Protein AF-A0A9W7HXA9-F1 (afdb_monomer)

Nearest PDB structures (foldseek):
  3v8h-assembly1_D  TM=6.944E-01  e=3.826E+00  Burkholderia thailandensis E264
  3v8h-assembly2_C  TM=6.933E-01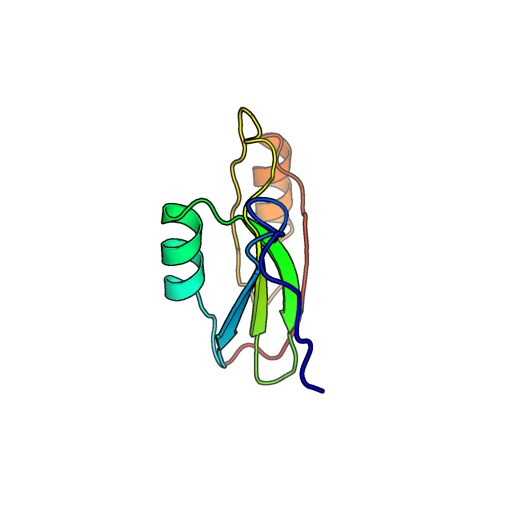  e=5.303E+00  Burkholderia thailandensis E264
  5mao-assembly2_B  TM=4.671E-01  e=3.145E+00  Thermus thermophilus HB27
  3i31-assembly1_A  TM=4.619E-01  e=4.360E+00  Thermus thermophilus HB27
  4i69-assembly1_A  TM=4.495E-01  e=9.547E+00  Thermus thermophilus

pLDDT: mean 81.08, std 17.77, range [26.59, 95.44]

Radius of gyration: 15.95 Å; Cα contacts (8 Å, |Δi|>4): 107; chains: 1; bounding box: 36×42×32 Å

Structure (mmCIF, N/CA/C/O backbone):
data_AF-A0A9W7HXA9-F1
#
_entry.id   AF-A0A9W7HXA9-F1
#
loop_
_atom_site.group_PDB
_atom_site.id
_atom_site.type_symbol
_atom_site.label_atom_id
_atom_site.label_alt_id
_atom_site.label_comp_id
_atom_site.label_asym_id
_atom_site.label_entity_id
_atom_site.label_seq_id
_atom_site.pdbx_PDB_ins_code
_atom_site.Cartn_x
_atom_site.Cartn_y
_atom_site.Cartn_z
_atom_site.occupancy
_atom_site.B_iso_or_equiv
_atom_site.auth_seq_id
_atom_site.auth_comp_id
_atom_site.auth_asym_id
_atom_site.auth_atom_id
_atom_site.pdbx_PDB_model_num
ATOM 1 N N . MET A 1 1 ? -6.748 -26.657 -6.345 1.00 34.31 1 MET A N 1
ATOM 2 C CA . MET A 1 1 ? -7.141 -26.888 -4.938 1.00 34.31 1 MET A CA 1
ATOM 3 C C . MET A 1 1 ? -8.514 -26.262 -4.733 1.00 34.31 1 MET A C 1
ATOM 5 O O . MET A 1 1 ? -8.621 -25.047 -4.797 1.00 34.31 1 MET A O 1
ATOM 9 N N . LYS A 1 2 ? -9.574 -27.075 -4.636 1.00 26.59 2 LYS A N 1
ATOM 10 C CA . LYS A 1 2 ? -10.947 -26.610 -4.377 1.00 26.59 2 LYS A CA 1
ATOM 11 C C . LYS A 1 2 ? -11.182 -26.687 -2.871 1.00 26.59 2 LYS A C 1
ATOM 13 O O . LYS A 1 2 ? -11.240 -27.787 -2.335 1.00 26.59 2 LYS A O 1
ATOM 18 N N . CYS A 1 3 ? -11.298 -25.545 -2.206 1.00 29.53 3 CYS A N 1
ATOM 19 C CA . CYS A 1 3 ? -11.742 -25.503 -0.817 1.00 29.53 3 CYS A CA 1
ATOM 20 C C . CYS A 1 3 ? -13.268 -25.368 -0.820 1.00 29.53 3 CYS A C 1
ATOM 22 O O . CYS A 1 3 ? -13.796 -24.318 -1.172 1.00 29.53 3 CYS A O 1
ATOM 24 N N . SER A 1 4 ? -13.956 -26.459 -0.491 1.00 36.56 4 SER A N 1
ATOM 25 C CA . SER A 1 4 ? -15.392 -26.488 -0.202 1.00 36.56 4 SER A CA 1
ATOM 26 C C . SER A 1 4 ? -15.569 -26.287 1.298 1.00 36.56 4 SER A C 1
ATOM 28 O O . SER A 1 4 ? -14.961 -27.029 2.067 1.00 36.56 4 SER A O 1
ATOM 30 N N . TRP A 1 5 ? -16.396 -25.330 1.717 1.00 39.38 5 TRP A N 1
ATOM 31 C CA . TRP A 1 5 ? -16.739 -25.126 3.126 1.00 39.38 5 TRP A CA 1
ATOM 32 C C . TRP A 1 5 ? -18.257 -25.233 3.322 1.00 39.38 5 TRP A C 1
ATOM 34 O O . TRP A 1 5 ? -18.994 -24.764 2.457 1.00 39.38 5 TRP A O 1
ATOM 44 N N . PRO A 1 6 ? -18.719 -25.870 4.414 1.00 48.12 6 PRO A N 1
ATOM 45 C CA . PRO A 1 6 ? -20.124 -26.201 4.627 1.00 48.12 6 PRO A CA 1
ATOM 46 C C . PRO A 1 6 ? -20.959 -24.972 5.012 1.00 48.12 6 PRO A C 1
ATOM 48 O O . PRO A 1 6 ? -20.469 -24.043 5.658 1.00 48.12 6 PRO A O 1
ATOM 51 N N . ASP A 1 7 ? -22.240 -25.024 4.648 1.00 54.91 7 ASP A N 1
ATOM 52 C CA . ASP A 1 7 ? -23.245 -23.949 4.627 1.00 54.91 7 ASP A CA 1
ATOM 53 C C . ASP A 1 7 ? -23.691 -23.380 5.997 1.00 54.91 7 ASP A C 1
ATOM 55 O O . ASP A 1 7 ? -24.838 -22.987 6.167 1.00 54.91 7 ASP A O 1
ATOM 59 N N . ASN A 1 8 ? -22.792 -23.273 6.983 1.00 41.47 8 ASN A N 1
ATOM 60 C CA . ASN A 1 8 ? -23.039 -22.599 8.271 1.00 41.47 8 ASN A CA 1
ATOM 61 C C . ASN A 1 8 ? -21.934 -21.589 8.669 1.00 41.47 8 ASN A C 1
ATOM 63 O O . ASN A 1 8 ? -21.844 -21.181 9.826 1.00 41.47 8 ASN A O 1
ATOM 67 N N . ILE A 1 9 ? -21.108 -21.130 7.718 1.00 45.47 9 ILE A N 1
ATOM 68 C CA . ILE A 1 9 ? -20.171 -19.996 7.883 1.00 45.47 9 ILE A CA 1
ATOM 69 C C . ILE A 1 9 ? -20.848 -18.705 7.393 1.00 45.47 9 ILE A C 1
ATOM 71 O O . ILE A 1 9 ? -20.472 -18.088 6.402 1.00 45.47 9 ILE A O 1
ATOM 75 N N . LEU A 1 10 ? -21.890 -18.265 8.089 1.00 42.81 10 LEU A N 1
ATOM 76 C CA . LEU A 1 10 ? -22.377 -16.896 7.938 1.00 42.81 10 LEU A CA 1
ATOM 77 C C . LEU A 1 10 ? -21.517 -15.998 8.859 1.00 42.81 10 LEU A C 1
ATOM 79 O O . LEU A 1 10 ? -21.502 -16.184 10.069 1.00 42.81 10 LEU A O 1
ATOM 83 N N . ILE A 1 11 ? -20.802 -15.018 8.277 1.00 45.31 11 ILE A N 1
ATOM 84 C CA . ILE A 1 11 ? -20.149 -13.845 8.930 1.00 45.31 11 ILE A CA 1
ATOM 85 C C . ILE A 1 11 ? -18.670 -13.987 9.401 1.00 45.31 11 ILE A C 1
ATOM 87 O O . ILE A 1 11 ? -18.116 -13.066 9.998 1.00 45.31 11 ILE A O 1
ATOM 91 N N . LEU A 1 12 ? -17.942 -15.060 9.069 1.00 45.31 12 LEU A N 1
ATOM 92 C CA . LEU A 1 12 ? -16.491 -15.163 9.376 1.00 45.31 12 LEU A CA 1
ATOM 93 C C . LEU A 1 12 ? -15.552 -15.146 8.162 1.00 45.31 12 LEU A C 1
ATOM 95 O O . LEU A 1 12 ? -14.337 -15.250 8.326 1.00 45.31 12 LEU A O 1
ATOM 99 N N . VAL A 1 13 ? -16.079 -14.969 6.952 1.00 49.41 13 VAL A N 1
ATOM 100 C CA . VAL A 1 13 ? -15.239 -14.771 5.769 1.00 49.41 13 VAL A CA 1
ATOM 101 C C . VAL A 1 13 ? -14.773 -13.317 5.770 1.00 49.41 13 VAL A C 1
ATOM 103 O O . VAL A 1 13 ? -15.542 -12.412 5.453 1.00 49.41 13 VAL A O 1
ATOM 106 N N . HIS A 1 14 ? -13.519 -13.071 6.151 1.00 62.69 14 HIS A N 1
ATOM 107 C CA . HIS A 1 14 ? -12.855 -11.818 5.797 1.00 62.69 14 HIS A CA 1
ATOM 108 C C . HIS A 1 14 ? -12.921 -11.692 4.273 1.00 62.69 14 HIS A C 1
ATOM 110 O O . HIS A 1 14 ? -12.258 -12.451 3.564 1.00 62.69 14 HIS A O 1
ATOM 116 N N . LEU A 1 15 ? -13.743 -10.768 3.769 1.00 81.00 15 LEU A N 1
ATOM 117 C CA . LEU A 1 15 ? -13.765 -10.447 2.348 1.00 81.00 15 LEU A CA 1
ATOM 118 C C . LEU A 1 15 ? -12.375 -9.926 1.986 1.00 81.00 15 LEU A C 1
ATOM 120 O O . LEU A 1 15 ? -11.967 -8.868 2.466 1.00 81.00 15 LEU A O 1
ATOM 124 N N . GLN A 1 16 ? -11.646 -10.713 1.198 1.00 88.88 16 GLN A N 1
ATOM 125 C CA . GLN A 1 16 ? -10.337 -10.373 0.659 1.00 88.88 16 GLN A CA 1
ATOM 126 C C . GLN A 1 16 ? -10.428 -10.290 -0.855 1.00 88.88 16 GLN A C 1
ATOM 128 O O . GLN A 1 16 ? -11.027 -11.144 -1.508 1.00 88.88 16 GLN A O 1
ATOM 133 N N . VAL A 1 17 ? -9.816 -9.249 -1.398 1.00 92.81 17 VAL A N 1
ATOM 134 C CA . VAL A 1 17 ? -9.744 -8.982 -2.828 1.00 92.81 17 VAL A CA 1
ATOM 135 C C . VAL A 1 17 ? -8.302 -8.663 -3.181 1.00 92.81 17 VAL A C 1
ATOM 137 O O . VAL A 1 17 ? -7.591 -8.038 -2.398 1.00 92.81 17 VAL A O 1
ATOM 140 N N . VAL A 1 18 ? -7.895 -9.068 -4.381 1.00 93.75 18 VAL A N 1
ATOM 141 C CA . VAL A 1 18 ? -6.631 -8.653 -4.980 1.00 93.75 18 VAL A CA 1
ATOM 142 C C . VAL A 1 18 ? -6.929 -7.781 -6.192 1.00 93.75 18 VAL A C 1
ATOM 144 O O . VAL A 1 18 ? -7.646 -8.208 -7.094 1.00 93.75 18 VAL A O 1
ATOM 147 N N . GLU A 1 19 ? -6.381 -6.571 -6.201 1.00 93.69 19 GLU A N 1
ATOM 148 C CA . GLU A 1 19 ? -6.310 -5.729 -7.395 1.00 93.69 19 GLU A CA 1
ATOM 149 C C . GLU A 1 19 ? -4.912 -5.913 -8.008 1.00 93.69 19 GLU A C 1
ATOM 151 O O . GLU A 1 19 ? -3.906 -5.683 -7.331 1.00 93.69 19 GLU A O 1
ATOM 156 N N . LEU A 1 20 ? -4.850 -6.390 -9.254 1.00 90.94 20 LEU A N 1
ATOM 157 C CA . LEU A 1 20 ? -3.620 -6.721 -9.983 1.00 90.94 20 LEU A CA 1
ATOM 158 C C . LEU A 1 20 ? -3.592 -5.947 -11.303 1.00 90.94 20 LEU A C 1
ATOM 160 O O . LEU A 1 20 ? -4.558 -6.010 -12.061 1.00 90.94 20 LEU A O 1
ATOM 164 N N . ASP A 1 21 ? -2.487 -5.263 -11.591 1.00 86.62 21 ASP A N 1
ATOM 165 C CA . ASP A 1 21 ? -2.309 -4.483 -12.822 1.00 86.62 21 ASP A CA 1
ATOM 166 C C . ASP A 1 21 ? -0.829 -4.433 -13.225 1.00 86.62 21 ASP A C 1
ATOM 168 O O . ASP A 1 21 ? 0.051 -4.609 -12.381 1.00 86.62 21 ASP A O 1
ATOM 172 N N . PHE A 1 22 ? -0.555 -4.175 -14.503 1.00 83.56 22 PHE A N 1
ATOM 173 C CA . PHE A 1 22 ? 0.792 -3.990 -15.039 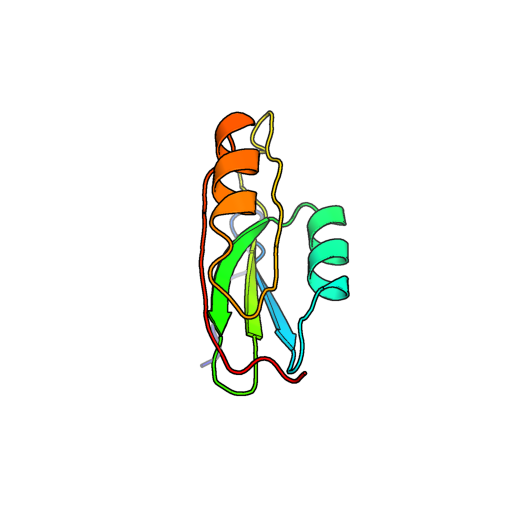1.00 83.56 22 PHE A CA 1
ATOM 174 C C . PHE A 1 22 ? 1.360 -2.582 -14.795 1.00 83.56 22 PHE A C 1
ATOM 176 O O . PHE A 1 22 ? 2.571 -2.390 -14.736 1.00 83.56 22 PHE A O 1
ATOM 183 N N . LEU A 1 23 ? 0.493 -1.576 -14.654 1.00 78.19 23 LEU A N 1
ATOM 184 C CA . LEU A 1 23 ? 0.898 -0.186 -14.449 1.00 78.19 23 LEU A CA 1
ATOM 185 C C . LEU A 1 23 ? 0.706 0.226 -12.986 1.00 78.19 23 LEU A C 1
ATOM 187 O O . LEU A 1 23 ? 1.673 0.571 -12.301 1.00 78.19 23 LEU A O 1
ATOM 191 N N . TYR A 1 24 ? -0.551 0.258 -12.535 1.00 84.25 24 TYR A N 1
ATOM 192 C CA . TYR A 1 24 ? -0.976 0.587 -11.171 1.00 84.25 24 TYR A CA 1
ATOM 193 C C . TYR A 1 24 ? -2.514 0.518 -11.084 1.00 84.25 24 TYR A C 1
ATOM 195 O O . TYR A 1 24 ? -3.168 1.311 -11.764 1.00 84.25 24 TYR A O 1
ATOM 203 N N . PRO A 1 25 ? -3.114 -0.334 -10.228 1.00 85.69 25 PRO A N 1
ATOM 204 C CA . PRO A 1 25 ? -4.570 -0.494 -10.145 1.00 85.69 25 PRO A CA 1
ATOM 205 C C . PRO A 1 25 ? -5.252 0.630 -9.336 1.00 85.69 25 PRO A C 1
ATOM 207 O O . PRO A 1 25 ? -5.997 0.375 -8.390 1.00 85.69 25 PRO A O 1
ATOM 210 N N . GLY A 1 26 ? -4.998 1.896 -9.676 1.00 88.94 26 GLY A N 1
ATOM 211 C CA . GLY A 1 26 ? -5.491 3.050 -8.914 1.00 88.94 26 GLY A CA 1
ATOM 212 C C . GLY A 1 26 ? -7.018 3.134 -8.848 1.00 88.94 26 GLY A C 1
ATOM 213 O O . GLY A 1 26 ? -7.578 3.317 -7.770 1.00 88.94 26 GLY A O 1
ATOM 214 N N . GLU A 1 27 ? -7.703 2.941 -9.978 1.00 90.12 27 GLU A N 1
ATOM 215 C CA . GLU A 1 27 ? -9.173 2.927 -10.018 1.00 90.12 27 GLU A CA 1
ATOM 216 C C . GLU A 1 27 ? -9.763 1.767 -9.212 1.00 90.12 27 GLU A C 1
ATOM 218 O O . GLU A 1 27 ? -10.732 1.950 -8.472 1.00 90.12 27 GLU A O 1
ATOM 223 N N . GLY A 1 28 ? -9.151 0.582 -9.314 1.00 91.44 28 GLY A N 1
ATOM 224 C CA . GLY A 1 28 ? -9.536 -0.594 -8.540 1.00 91.44 28 GLY A CA 1
ATOM 225 C C . GLY A 1 28 ? -9.455 -0.318 -7.043 1.00 91.44 28 GLY A C 1
ATOM 226 O O . GLY A 1 28 ? -10.432 -0.525 -6.326 1.00 91.44 28 GLY A O 1
ATOM 227 N N . ILE A 1 29 ? -8.333 0.238 -6.580 1.00 93.19 29 ILE A N 1
ATOM 228 C CA . ILE A 1 29 ? -8.118 0.600 -5.174 1.00 93.19 29 ILE A CA 1
ATOM 229 C C . ILE A 1 29 ? -9.159 1.617 -4.693 1.00 93.19 29 ILE A C 1
ATOM 231 O O . ILE A 1 29 ? -9.801 1.366 -3.673 1.00 93.19 29 ILE A O 1
ATOM 235 N N . HIS A 1 30 ? -9.384 2.713 -5.428 1.00 92.00 30 HIS A N 1
ATOM 236 C CA . HIS A 1 30 ? -10.380 3.723 -5.045 1.00 92.00 30 HIS A CA 1
ATOM 237 C C . HIS A 1 30 ? -11.785 3.120 -4.943 1.00 92.00 30 HIS A C 1
ATOM 239 O O . HIS A 1 30 ? -12.441 3.249 -3.910 1.00 92.00 30 HIS A O 1
ATOM 245 N N . ARG A 1 31 ? -12.200 2.336 -5.947 1.00 92.62 31 ARG A N 1
ATOM 246 C CA . ARG A 1 31 ? -13.493 1.638 -5.929 1.00 92.62 31 ARG A CA 1
ATOM 247 C C . ARG A 1 31 ? -13.621 0.696 -4.729 1.00 92.62 31 ARG A C 1
ATOM 249 O O . ARG A 1 31 ? -14.715 0.499 -4.203 1.00 92.62 31 ARG A O 1
ATOM 256 N N . ARG A 1 32 ? -12.534 0.053 -4.295 1.00 93.12 32 ARG A N 1
ATOM 257 C CA . ARG A 1 32 ? -12.543 -0.830 -3.117 1.00 93.12 32 ARG A CA 1
ATOM 258 C C . ARG A 1 32 ? -12.583 -0.040 -1.811 1.00 93.12 32 ARG A C 1
ATOM 260 O O . ARG A 1 32 ? -13.301 -0.457 -0.903 1.00 93.12 32 ARG A O 1
ATOM 267 N N . TRP A 1 33 ? -11.895 1.095 -1.719 1.00 91.25 33 TRP A N 1
ATOM 268 C CA . TRP A 1 33 ? -11.999 2.001 -0.573 1.00 91.25 33 TRP A CA 1
ATOM 269 C C . TRP A 1 33 ? -13.423 2.524 -0.370 1.00 91.25 33 TRP A C 1
ATOM 271 O O . TRP A 1 33 ? -13.900 2.490 0.764 1.00 91.25 33 TRP A O 1
ATOM 281 N N . ASP A 1 34 ? -14.128 2.893 -1.444 1.00 90.69 34 ASP A N 1
ATOM 282 C CA . ASP A 1 34 ? -15.541 3.309 -1.381 1.00 90.69 34 ASP A CA 1
ATOM 283 C C . ASP A 1 34 ? -16.447 2.193 -0.833 1.00 90.69 34 ASP A C 1
ATOM 285 O O . ASP A 1 34 ? -17.427 2.441 -0.133 1.00 90.69 34 ASP A O 1
ATOM 289 N N . ASN A 1 35 ? -16.068 0.937 -1.085 1.00 89.56 35 ASN A N 1
ATOM 290 C CA . ASN A 1 35 ? -16.738 -0.255 -0.567 1.00 89.56 35 ASN A CA 1
ATOM 291 C C . ASN A 1 35 ? -16.248 -0.685 0.833 1.00 89.56 35 ASN A C 1
ATOM 293 O O . ASN A 1 35 ? -16.592 -1.773 1.297 1.00 89.56 35 ASN A O 1
ATOM 297 N N . GLY A 1 36 ? -15.439 0.134 1.513 1.00 89.12 36 GLY A N 1
ATOM 298 C CA . GLY A 1 36 ? -14.970 -0.117 2.879 1.00 89.12 36 GLY A CA 1
ATOM 299 C C . GLY A 1 36 ? -13.807 -1.104 3.003 1.00 89.12 36 GLY A C 1
ATOM 300 O O . GLY A 1 36 ? -13.528 -1.579 4.105 1.00 89.12 36 GLY A O 1
ATOM 301 N N . TYR A 1 37 ? -13.125 -1.426 1.904 1.00 91.56 37 TYR A N 1
ATOM 302 C CA . TYR A 1 37 ? -11.894 -2.211 1.951 1.00 91.56 37 TYR A CA 1
ATOM 303 C C . TYR A 1 37 ? -10.700 -1.336 2.350 1.00 91.56 37 TYR A C 1
ATOM 305 O O . TYR A 1 37 ? -10.691 -0.120 2.151 1.00 91.56 37 TYR A O 1
ATOM 313 N N . ARG A 1 38 ? -9.658 -1.976 2.879 1.00 92.06 38 ARG A N 1
ATOM 314 C CA . ARG A 1 38 ? -8.373 -1.372 3.237 1.00 92.06 38 ARG A CA 1
ATOM 315 C C . ARG A 1 38 ? -7.235 -2.250 2.760 1.00 92.06 38 ARG A C 1
ATOM 317 O O . ARG A 1 38 ? -7.320 -3.473 2.846 1.00 92.06 38 ARG A O 1
ATOM 324 N N . ILE A 1 39 ? -6.180 -1.626 2.253 1.00 92.75 39 ILE A N 1
ATOM 325 C CA . ILE A 1 39 ? -4.974 -2.323 1.813 1.00 92.75 39 ILE A CA 1
ATOM 326 C C . ILE A 1 39 ? -4.291 -2.896 3.051 1.00 92.75 39 ILE A C 1
ATOM 328 O O . ILE A 1 39 ? -3.968 -2.157 3.980 1.00 92.75 39 ILE A O 1
ATOM 332 N N . THR A 1 40 ? -4.063 -4.204 3.048 1.00 92.81 40 THR A N 1
ATOM 333 C CA . THR A 1 40 ? -3.379 -4.925 4.131 1.00 92.81 40 THR A CA 1
ATOM 334 C C . THR A 1 40 ? -2.021 -5.464 3.710 1.00 92.81 40 THR A C 1
ATOM 336 O O . THR A 1 40 ? -1.193 -5.768 4.562 1.00 92.81 40 THR A O 1
ATOM 339 N N . SER A 1 41 ? -1.775 -5.597 2.407 1.00 92.94 41 SER A N 1
ATOM 340 C CA . SER A 1 41 ? -0.482 -6.014 1.876 1.00 92.94 41 SER A CA 1
ATOM 341 C C . SER A 1 41 ? -0.309 -5.509 0.451 1.00 92.94 41 SER A C 1
ATOM 343 O O . SER A 1 41 ? -1.284 -5.377 -0.294 1.00 92.94 41 SER A O 1
ATOM 345 N N . THR A 1 42 ? 0.935 -5.245 0.073 1.00 94.00 42 TH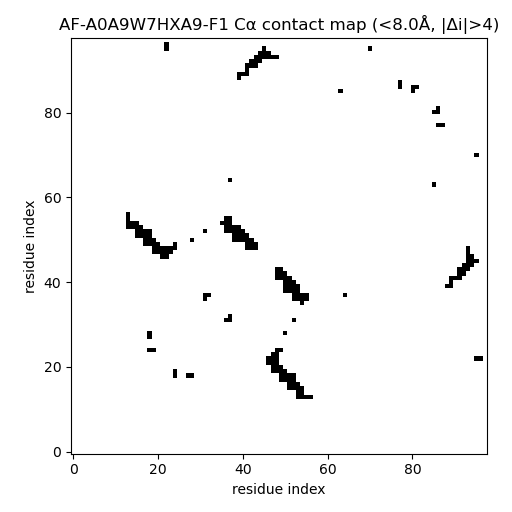R A N 1
ATOM 346 C CA . THR A 1 42 ? 1.305 -4.909 -1.296 1.00 94.00 42 THR A CA 1
ATOM 347 C C . THR A 1 42 ? 2.476 -5.774 -1.730 1.00 94.00 42 THR A C 1
ATOM 349 O O . THR A 1 42 ? 3.355 -6.124 -0.941 1.00 94.00 42 THR A O 1
ATOM 352 N N . ALA A 1 43 ? 2.474 -6.140 -3.003 1.00 92.69 43 ALA A N 1
ATOM 353 C CA . ALA A 1 43 ? 3.571 -6.835 -3.644 1.00 92.69 43 ALA A CA 1
ATOM 354 C C . ALA A 1 43 ? 3.730 -6.280 -5.055 1.00 92.69 43 ALA A C 1
ATOM 356 O O . ALA A 1 43 ? 2.752 -5.961 -5.725 1.00 92.69 43 ALA A O 1
ATOM 357 N N . ALA A 1 44 ? 4.967 -6.174 -5.512 1.00 91.25 44 ALA A N 1
ATOM 358 C CA . ALA A 1 44 ? 5.263 -5.792 -6.879 1.00 91.25 44 ALA A CA 1
ATOM 359 C C . ALA A 1 44 ? 6.366 -6.697 -7.413 1.00 91.25 44 ALA A C 1
ATOM 361 O O . ALA A 1 44 ? 7.261 -7.112 -6.674 1.00 91.25 44 ALA A O 1
ATOM 362 N N . ASN A 1 45 ? 6.268 -7.019 -8.695 1.00 88.81 45 ASN A N 1
ATOM 363 C CA . ASN A 1 45 ? 7.350 -7.600 -9.467 1.00 88.81 45 ASN A CA 1
ATOM 364 C C . ASN A 1 45 ? 7.787 -6.581 -10.535 1.00 88.81 45 ASN A C 1
ATOM 366 O O . ASN A 1 45 ? 7.489 -5.390 -10.438 1.00 88.81 45 ASN A O 1
ATOM 370 N N . TRP A 1 46 ? 8.556 -7.028 -11.523 1.00 85.06 46 TRP A N 1
ATOM 371 C CA . TRP A 1 46 ? 9.046 -6.141 -12.574 1.00 85.06 46 TRP A CA 1
ATOM 372 C C . TRP A 1 46 ? 7.941 -5.592 -13.474 1.00 85.06 46 TRP A C 1
ATOM 374 O O . TRP A 1 46 ? 8.067 -4.465 -13.918 1.00 85.06 46 TRP A O 1
ATOM 384 N N . ASP A 1 47 ? 6.863 -6.330 -13.702 1.00 84.62 47 ASP A N 1
ATOM 385 C CA . ASP A 1 47 ? 5.855 -5.959 -14.695 1.00 84.62 47 ASP A CA 1
ATOM 386 C C . ASP A 1 47 ? 4.473 -5.738 -14.086 1.00 84.62 47 ASP A C 1
ATOM 388 O O . ASP A 1 47 ? 3.571 -5.324 -14.795 1.00 84.62 47 ASP A O 1
ATOM 392 N N . GLN A 1 48 ? 4.270 -6.058 -12.807 1.00 88.44 48 GLN A N 1
ATOM 393 C CA . GLN A 1 48 ? 2.965 -6.090 -12.157 1.00 88.44 48 GLN A CA 1
ATOM 394 C C . GLN A 1 48 ? 3.034 -5.594 -10.718 1.00 88.44 48 GLN A C 1
ATOM 396 O O . GLN A 1 48 ? 3.982 -5.866 -9.976 1.00 88.44 48 GLN A O 1
ATOM 401 N N . ALA A 1 49 ? 1.957 -4.941 -10.300 1.00 90.12 49 ALA A N 1
ATOM 402 C CA . ALA A 1 49 ? 1.688 -4.581 -8.922 1.00 90.12 49 ALA A CA 1
ATOM 403 C C . ALA A 1 49 ? 0.389 -5.247 -8.458 1.00 90.12 49 ALA A C 1
ATOM 405 O O . ALA A 1 49 ? -0.622 -5.229 -9.162 1.00 90.12 49 ALA A O 1
ATOM 406 N N . ALA A 1 50 ? 0.427 -5.819 -7.259 1.00 92.00 50 ALA A N 1
ATOM 407 C CA . ALA A 1 50 ? -0.685 -6.487 -6.609 1.00 92.00 50 ALA A CA 1
ATOM 408 C C . ALA A 1 50 ? -0.960 -5.847 -5.244 1.00 92.00 50 ALA A C 1
ATOM 410 O O . ALA A 1 50 ? -0.058 -5.685 -4.417 1.00 92.00 50 ALA A O 1
ATOM 411 N N . PHE A 1 51 ? -2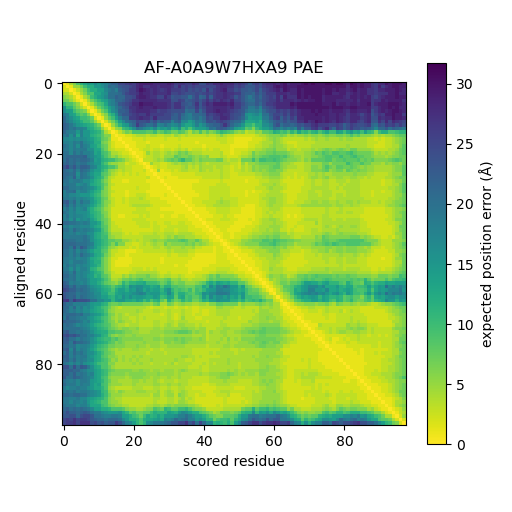.225 -5.531 -4.993 1.00 93.50 51 PHE A N 1
ATOM 412 C CA . PHE A 1 51 ? -2.694 -4.970 -3.733 1.00 93.50 51 PHE A CA 1
ATOM 413 C C . PHE A 1 51 ? -3.727 -5.909 -3.134 1.00 93.50 51 PHE A C 1
ATOM 415 O O . PHE A 1 51 ? -4.757 -6.181 -3.748 1.00 93.50 51 PHE A O 1
ATOM 422 N N . VAL A 1 52 ? -3.449 -6.402 -1.930 1.00 94.50 52 VAL A N 1
ATOM 423 C CA . VAL A 1 52 ? -4.403 -7.192 -1.154 1.00 94.50 52 VAL A CA 1
ATOM 424 C C . VAL A 1 52 ? -5.206 -6.229 -0.298 1.00 94.50 52 VAL A C 1
ATOM 426 O O . VAL A 1 52 ? -4.636 -5.491 0.511 1.00 94.50 52 VAL A O 1
ATOM 429 N N . LEU A 1 53 ? -6.526 -6.246 -0.465 1.00 93.12 53 LEU A N 1
ATOM 430 C CA . LEU A 1 53 ? -7.444 -5.440 0.320 1.00 93.12 53 LEU A CA 1
ATOM 431 C C . LEU A 1 53 ? -8.412 -6.322 1.098 1.00 93.12 53 LEU A C 1
ATOM 433 O O . LEU A 1 53 ? -8.895 -7.336 0.592 1.00 93.12 53 LEU A O 1
ATOM 437 N N . SER A 1 54 ? -8.742 -5.902 2.314 1.00 91.19 54 SER A N 1
ATOM 438 C CA . SER A 1 54 ? -9.720 -6.584 3.155 1.00 91.19 54 SER A CA 1
ATOM 439 C C . SER A 1 54 ? -10.641 -5.607 3.870 1.00 91.19 54 SER A C 1
ATOM 441 O O . SER A 1 54 ? -10.296 -4.443 4.063 1.00 91.19 54 SER A O 1
ATOM 443 N N . VAL A 1 55 ? -11.825 -6.076 4.262 1.00 89.62 55 VAL A N 1
ATOM 444 C CA . VAL A 1 55 ? -12.726 -5.299 5.122 1.00 89.62 55 VAL A CA 1
ATOM 445 C C . VAL A 1 55 ? -12.347 -5.550 6.590 1.00 89.62 55 VAL A C 1
ATOM 447 O O . VAL A 1 55 ? -12.364 -6.710 7.028 1.00 89.62 55 VAL A O 1
ATOM 450 N N . PRO A 1 56 ? -11.998 -4.510 7.373 1.00 82.19 56 PRO A N 1
ATOM 451 C CA . PRO A 1 56 ? -11.662 -4.677 8.782 1.00 82.19 56 PRO A CA 1
ATOM 452 C C . PRO A 1 56 ? -12.901 -5.084 9.597 1.00 82.19 56 PRO A C 1
ATOM 454 O O . PRO A 1 56 ? -13.989 -4.536 9.425 1.00 82.19 56 PRO A O 1
ATOM 457 N N . ARG A 1 57 ? -12.743 -6.035 10.532 1.00 78.69 57 ARG A N 1
ATOM 458 C CA . ARG A 1 57 ? -13.854 -6.530 11.384 1.00 78.69 57 ARG A CA 1
ATOM 459 C C . ARG A 1 57 ? -14.397 -5.467 12.338 1.00 78.69 57 ARG A C 1
ATOM 461 O O . ARG A 1 57 ? -15.541 -5.555 12.770 1.00 78.69 57 ARG A O 1
ATOM 468 N N . ARG A 1 58 ? -13.565 -4.491 12.699 1.00 77.75 58 ARG A N 1
ATOM 469 C CA . ARG A 1 58 ? -13.931 -3.308 13.480 1.00 77.75 58 ARG A CA 1
ATOM 470 C C . ARG A 1 58 ? -13.502 -2.094 12.676 1.00 77.75 58 ARG A C 1
ATOM 472 O O . ARG A 1 58 ? -12.322 -1.999 12.352 1.00 77.75 58 ARG A O 1
ATOM 479 N N . LYS A 1 59 ? -14.440 -1.196 12.362 1.00 68.00 59 LYS A N 1
ATOM 480 C CA . LYS A 1 59 ? -14.110 0.091 11.738 1.00 68.00 59 LYS A CA 1
ATOM 481 C C . LYS A 1 59 ? -13.213 0.872 12.702 1.00 68.00 59 LYS A C 1
ATOM 483 O O . LYS A 1 59 ? -13.668 1.153 13.814 1.00 68.00 59 LYS A O 1
ATOM 488 N N . PRO A 1 60 ? -11.966 1.195 12.336 1.00 66.31 60 PRO A N 1
ATOM 489 C CA . PRO A 1 60 ? -11.160 2.102 13.138 1.00 66.31 60 PRO A CA 1
ATOM 490 C C . PRO A 1 60 ? -11.779 3.502 13.058 1.00 66.31 60 PRO A C 1
ATOM 492 O O . PRO A 1 60 ? -12.341 3.868 12.026 1.00 66.31 60 PRO A O 1
ATOM 495 N N . ALA A 1 61 ? -11.717 4.256 14.157 1.00 64.81 61 ALA A N 1
ATOM 496 C CA . ALA A 1 61 ? -12.396 5.549 14.269 1.00 64.81 61 ALA A CA 1
ATOM 497 C C . ALA A 1 61 ? -11.879 6.585 13.251 1.00 64.81 61 ALA A C 1
ATOM 499 O O . ALA A 1 61 ? -12.685 7.335 12.716 1.00 64.81 61 ALA A O 1
ATOM 500 N N . ASP A 1 62 ? -10.581 6.547 12.921 1.00 65.88 62 ASP A N 1
ATOM 501 C CA . ASP A 1 62 ? -9.907 7.529 12.059 1.00 65.88 62 ASP A CA 1
ATOM 502 C C . ASP A 1 62 ? -8.966 6.858 11.044 1.00 65.88 62 ASP A C 1
ATOM 504 O O . ASP A 1 62 ? -7.763 7.118 10.988 1.00 65.88 62 ASP A O 1
ATOM 508 N N . GLU A 1 63 ? -9.489 5.933 10.237 1.00 71.12 63 GLU A N 1
ATOM 509 C CA . GLU A 1 63 ? -8.662 5.237 9.247 1.00 71.12 63 GLU A CA 1
ATOM 510 C C . GLU A 1 63 ? -8.559 6.026 7.936 1.00 71.12 63 GLU A C 1
ATOM 512 O O . GLU A 1 63 ? -9.350 5.837 7.005 1.00 71.12 63 GLU A O 1
ATOM 517 N N . THR A 1 64 ? -7.557 6.903 7.861 1.00 83.56 64 THR A N 1
ATOM 518 C CA . THR A 1 64 ? -7.109 7.500 6.597 1.00 83.56 64 THR A CA 1
ATOM 519 C C . THR A 1 64 ? -5.997 6.634 6.017 1.00 83.56 64 THR A C 1
ATOM 521 O O . THR A 1 64 ? -4.958 6.445 6.646 1.00 83.56 64 THR A O 1
ATOM 524 N N . GLN A 1 65 ? -6.214 6.094 4.819 1.00 89.62 65 GLN A N 1
ATOM 525 C CA . GLN A 1 65 ? -5.203 5.349 4.075 1.00 89.62 65 GLN A CA 1
ATOM 526 C C . GLN A 1 65 ? -4.924 6.065 2.757 1.00 89.62 65 GLN A C 1
ATOM 528 O O . GLN A 1 65 ? -5.848 6.503 2.079 1.00 89.62 65 GLN A O 1
ATOM 533 N N . GLU A 1 66 ? -3.646 6.169 2.403 1.00 90.69 66 GLU A N 1
ATOM 534 C CA . GLU A 1 66 ? -3.190 6.808 1.174 1.00 90.69 66 GLU A CA 1
ATOM 535 C C . GLU A 1 66 ? -2.130 5.944 0.486 1.00 90.69 66 GLU A C 1
ATOM 537 O O . GLU A 1 66 ? -1.408 5.177 1.128 1.00 90.69 66 GLU A O 1
ATOM 542 N N . THR A 1 67 ? -2.024 6.088 -0.831 1.00 90.94 67 THR A N 1
ATOM 543 C CA . THR A 1 67 ? -1.067 5.368 -1.676 1.00 90.94 67 THR A CA 1
ATOM 544 C C . THR A 1 67 ? -0.289 6.359 -2.526 1.00 90.94 67 THR A C 1
ATOM 546 O O . THR A 1 67 ? -0.886 7.232 -3.153 1.00 90.94 67 THR A O 1
ATOM 549 N N . LEU A 1 68 ? 1.031 6.191 -2.599 1.00 89.81 68 LEU A N 1
ATOM 550 C CA . LEU A 1 68 ? 1.908 6.995 -3.444 1.00 89.81 68 LEU A CA 1
ATOM 551 C C . LEU A 1 68 ? 2.756 6.079 -4.325 1.00 89.81 68 LEU A C 1
ATOM 553 O O . LEU A 1 68 ? 3.401 5.157 -3.830 1.00 89.81 68 LEU A O 1
ATOM 557 N N . ARG A 1 69 ? 2.804 6.385 -5.623 1.00 88.06 69 ARG A N 1
ATOM 558 C CA . ARG A 1 69 ? 3.733 5.775 -6.577 1.00 88.06 69 ARG A CA 1
ATOM 559 C C . ARG A 1 69 ? 4.782 6.805 -6.983 1.00 88.06 69 ARG A C 1
ATOM 561 O O . ARG A 1 69 ? 4.437 7.913 -7.378 1.00 88.06 69 ARG A O 1
ATOM 568 N N . THR A 1 70 ? 6.053 6.436 -6.887 1.00 88.38 70 THR A N 1
ATOM 569 C CA . THR A 1 70 ? 7.203 7.309 -7.164 1.00 88.38 70 THR A CA 1
ATOM 570 C C . THR A 1 70 ? 8.377 6.472 -7.671 1.00 88.38 70 THR A C 1
ATOM 572 O O . THR A 1 70 ? 8.482 5.296 -7.331 1.00 88.38 70 THR A O 1
ATOM 575 N N . SER A 1 71 ? 9.255 7.065 -8.480 1.00 87.06 71 SER A N 1
ATOM 576 C CA . SER A 1 71 ? 10.481 6.421 -8.975 1.00 87.06 71 SER A CA 1
ATOM 577 C C . SER A 1 71 ? 11.633 6.467 -7.965 1.00 87.06 71 SER A C 1
ATOM 579 O O . SER A 1 71 ? 12.496 5.594 -7.966 1.00 87.06 71 SER A O 1
ATOM 581 N N . ALA A 1 72 ? 11.645 7.475 -7.092 1.00 88.56 72 ALA A N 1
ATOM 582 C CA . ALA A 1 72 ? 12.639 7.650 -6.040 1.00 88.56 72 ALA A CA 1
ATOM 583 C C . ALA A 1 72 ? 12.003 7.507 -4.656 1.00 88.56 72 ALA A C 1
ATOM 585 O O . ALA A 1 72 ? 10.79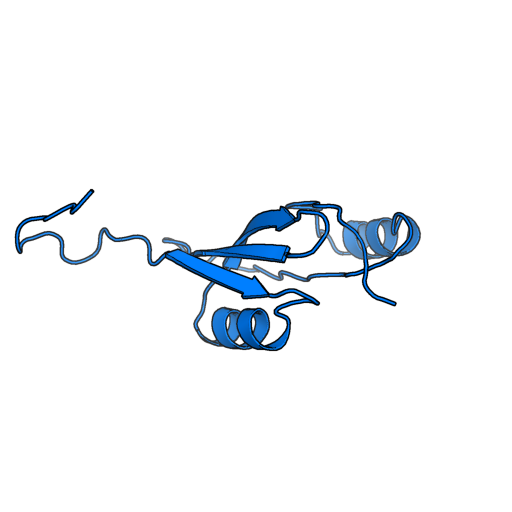9 7.720 -4.489 1.00 88.56 72 ALA A O 1
ATOM 586 N N . PHE A 1 73 ? 12.819 7.191 -3.648 1.00 90.00 73 PHE A N 1
ATOM 587 C CA . PHE A 1 73 ? 12.336 7.069 -2.276 1.00 90.00 73 PHE A CA 1
ATOM 588 C C . PHE A 1 73 ? 11.707 8.395 -1.788 1.00 90.00 73 PHE A C 1
ATOM 590 O O . PHE A 1 73 ? 12.387 9.426 -1.783 1.00 90.00 73 PHE A O 1
ATOM 597 N N . PRO A 1 74 ? 10.433 8.405 -1.351 1.00 90.56 74 PRO A N 1
ATOM 598 C CA . PRO A 1 74 ? 9.673 9.635 -1.125 1.00 90.56 74 PRO A CA 1
ATOM 599 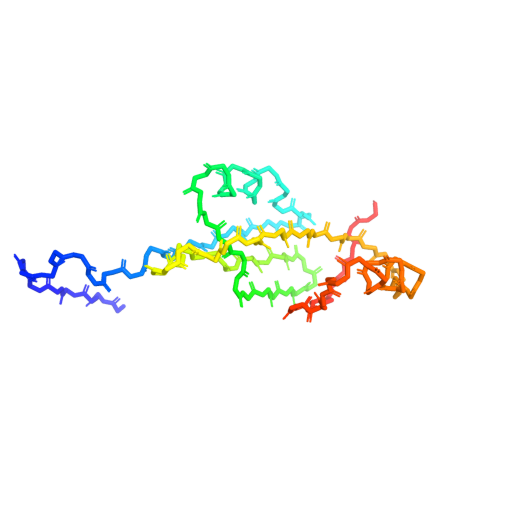C C . PRO A 1 74 ? 9.899 10.232 0.274 1.00 90.56 74 PRO A C 1
ATOM 601 O O . PRO A 1 74 ? 8.960 10.410 1.048 1.00 90.56 74 PRO A O 1
ATOM 604 N N . SER A 1 75 ? 11.145 10.558 0.624 1.00 93.50 75 SER A N 1
ATOM 605 C CA . SER A 1 75 ? 11.503 11.023 1.976 1.00 93.50 75 SER A CA 1
ATOM 606 C C . SER A 1 75 ? 10.742 12.282 2.419 1.00 93.50 75 SER A C 1
ATOM 608 O O . SER A 1 75 ? 10.319 12.362 3.572 1.00 93.50 75 SER A O 1
ATOM 610 N N . THR A 1 76 ? 10.518 13.238 1.512 1.00 94.50 76 THR A N 1
ATOM 611 C CA . THR A 1 76 ? 9.736 14.456 1.784 1.00 94.50 76 THR A CA 1
ATOM 612 C C . THR A 1 76 ? 8.287 14.121 2.124 1.00 94.50 76 THR A C 1
ATOM 614 O O . THR A 1 76 ? 7.798 14.517 3.178 1.00 94.50 76 THR A O 1
ATOM 617 N N . HIS A 1 77 ? 7.631 13.305 1.293 1.00 92.81 77 HIS A N 1
ATOM 618 C CA . HIS A 1 77 ? 6.239 12.911 1.509 1.00 92.81 77 HIS A CA 1
ATOM 619 C C . HIS A 1 77 ? 6.067 12.123 2.810 1.00 92.81 77 HIS A C 1
ATOM 621 O O . HIS A 1 77 ? 5.129 12.357 3.566 1.00 92.81 77 HIS A O 1
ATOM 627 N N . VAL A 1 78 ? 7.005 11.221 3.116 1.00 93.94 78 VAL A N 1
ATOM 628 C CA . VAL A 1 78 ? 6.988 10.462 4.372 1.00 93.94 78 VAL A CA 1
ATOM 629 C C . VAL A 1 78 ? 7.067 11.400 5.576 1.00 93.94 78 VAL A C 1
ATOM 631 O O . VAL A 1 78 ? 6.297 11.230 6.517 1.00 93.94 78 VAL A O 1
ATOM 634 N N . LYS A 1 79 ? 7.941 12.415 5.551 1.00 94.56 79 LYS A N 1
ATOM 635 C CA . LYS A 1 79 ? 8.038 13.406 6.638 1.00 94.56 79 LYS A CA 1
ATOM 636 C C . LYS A 1 79 ? 6.747 14.212 6.797 1.00 94.56 79 LYS A C 1
ATOM 638 O O . LYS A 1 79 ? 6.263 14.363 7.915 1.00 94.56 79 LYS A O 1
ATOM 643 N N . GLU A 1 80 ? 6.168 14.680 5.693 1.00 95.44 80 GLU A N 1
ATOM 644 C CA . GLU A 1 80 ? 4.908 15.436 5.695 1.00 95.44 80 GLU A CA 1
ATOM 645 C C . GLU A 1 80 ? 3.730 14.621 6.243 1.00 95.44 80 GLU A C 1
ATOM 647 O O . GLU A 1 80 ? 2.902 15.150 6.984 1.00 95.44 80 GLU A O 1
ATOM 652 N N . LYS A 1 81 ? 3.642 13.332 5.891 1.00 93.81 81 LYS A N 1
ATOM 653 C CA . LYS A 1 81 ? 2.579 12.433 6.364 1.00 93.81 81 LYS A CA 1
ATOM 654 C C . LYS A 1 81 ? 2.798 11.987 7.805 1.00 93.81 81 LYS A C 1
ATOM 656 O O . LYS A 1 81 ? 1.839 11.945 8.572 1.00 93.81 81 LYS A O 1
ATOM 661 N N . CYS A 1 82 ? 4.046 11.768 8.207 1.00 92.44 82 CYS A N 1
ATOM 662 C CA . CYS A 1 82 ? 4.403 11.485 9.595 1.00 92.44 82 CYS A CA 1
ATOM 663 C C . CYS A 1 82 ? 3.965 12.624 10.535 1.00 92.44 82 CYS A C 1
ATOM 665 O O . CYS A 1 82 ? 3.352 12.370 11.567 1.00 92.44 82 CYS A O 1
ATOM 667 N N . ALA A 1 83 ? 4.145 13.888 10.127 1.00 94.94 83 ALA A N 1
ATOM 668 C CA . ALA A 1 83 ? 3.659 15.052 10.879 1.00 94.94 83 ALA A CA 1
ATOM 669 C C . ALA A 1 83 ? 2.121 15.116 11.025 1.00 94.94 83 ALA A C 1
ATOM 671 O O . ALA A 1 83 ? 1.613 15.860 11.860 1.00 94.94 83 ALA A O 1
ATOM 672 N N . LYS A 1 84 ? 1.375 14.335 10.231 1.00 91.94 84 LYS A N 1
ATOM 673 C CA . LYS A 1 84 ? -0.091 14.206 10.275 1.00 91.94 84 LYS A CA 1
ATOM 674 C C . LYS A 1 84 ? -0.552 12.921 10.978 1.00 91.94 84 LYS A C 1
ATOM 676 O O . LYS A 1 84 ? -1.688 12.505 10.781 1.00 91.94 84 LYS A O 1
ATOM 681 N N . ASN A 1 85 ? 0.313 12.293 11.780 1.00 90.88 85 ASN A N 1
ATOM 682 C CA . ASN A 1 85 ? 0.057 11.025 12.479 1.00 90.88 85 ASN A CA 1
ATOM 683 C C . ASN A 1 85 ? -0.223 9.829 11.552 1.00 90.88 85 ASN A C 1
ATOM 685 O O . ASN A 1 85 ? -0.885 8.870 11.948 1.00 90.88 85 ASN A O 1
ATOM 689 N N . LEU A 1 86 ? 0.297 9.859 10.323 1.00 90.12 86 LEU A N 1
ATOM 690 C CA . LEU A 1 86 ? 0.264 8.712 9.418 1.00 90.12 86 LEU A CA 1
ATOM 691 C C . LEU A 1 86 ? 1.590 7.954 9.480 1.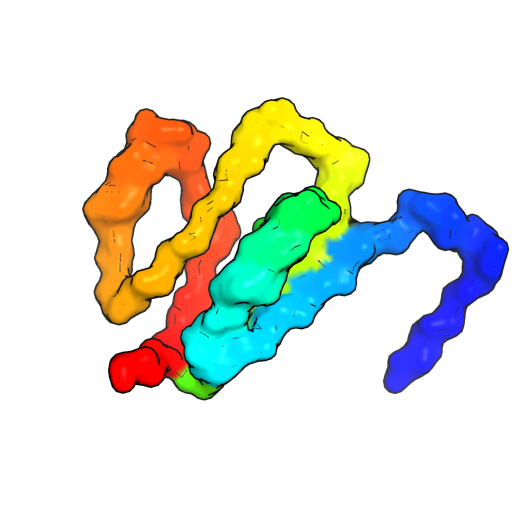00 90.12 86 LEU A C 1
ATOM 693 O O . LEU A 1 86 ? 2.654 8.536 9.685 1.00 90.12 86 LEU A O 1
ATOM 697 N N . TYR A 1 87 ? 1.529 6.648 9.252 1.00 91.25 87 TYR A N 1
ATOM 698 C CA . TYR A 1 87 ? 2.694 5.772 9.214 1.00 91.25 87 TYR A CA 1
ATOM 699 C C . TYR A 1 87 ? 2.731 4.987 7.903 1.00 91.25 87 TYR A C 1
ATOM 701 O O . TYR A 1 87 ? 1.722 4.817 7.219 1.00 91.25 87 TYR A O 1
ATOM 709 N N . ILE A 1 88 ? 3.917 4.498 7.545 1.00 91.75 88 ILE A N 1
ATOM 710 C CA . ILE A 1 88 ? 4.077 3.622 6.386 1.00 91.75 88 ILE A CA 1
ATOM 711 C C . ILE A 1 88 ? 3.603 2.222 6.780 1.00 91.75 88 ILE A C 1
ATOM 713 O O . ILE A 1 88 ? 4.232 1.564 7.605 1.00 91.75 88 ILE A O 1
ATOM 717 N N . ALA A 1 89 ? 2.505 1.767 6.179 1.00 91.31 89 ALA A N 1
ATOM 718 C CA . ALA A 1 89 ? 1.977 0.422 6.404 1.00 91.31 89 ALA A CA 1
ATOM 719 C C . ALA A 1 89 ? 2.638 -0.637 5.507 1.00 91.31 89 ALA A C 1
ATOM 721 O O . ALA A 1 89 ? 2.809 -1.783 5.914 1.00 91.31 89 ALA A O 1
ATOM 722 N N . SER A 1 90 ? 3.002 -0.275 4.274 1.00 91.50 90 SER A N 1
ATOM 723 C CA . SER A 1 90 ? 3.623 -1.196 3.322 1.00 91.50 90 SER A CA 1
ATOM 724 C C . SER A 1 90 ? 4.419 -0.446 2.255 1.00 91.50 90 SER A C 1
ATOM 726 O O . SER A 1 90 ? 4.077 0.683 1.902 1.00 91.50 90 SER A O 1
ATOM 728 N N . ILE A 1 91 ? 5.481 -1.076 1.749 1.00 91.81 91 ILE A N 1
ATOM 729 C CA . ILE A 1 91 ? 6.288 -0.604 0.621 1.00 91.81 91 ILE A CA 1
ATOM 730 C C . ILE A 1 91 ? 6.569 -1.809 -0.270 1.00 91.81 91 ILE A C 1
ATOM 732 O O . ILE A 1 91 ? 7.058 -2.835 0.199 1.00 91.81 91 ILE A O 1
ATOM 736 N N . CYS A 1 92 ? 6.324 -1.655 -1.564 1.00 90.75 92 CYS A N 1
ATOM 737 C CA . CYS A 1 92 ? 6.779 -2.576 -2.594 1.00 90.75 92 CYS A CA 1
ATOM 738 C C . CYS A 1 92 ? 7.535 -1.782 -3.663 1.00 90.75 92 CYS A C 1
ATOM 740 O O . CYS A 1 92 ? 7.253 -0.603 -3.880 1.00 90.75 92 CYS A O 1
ATOM 742 N N . TYR A 1 93 ? 8.491 -2.420 -4.328 1.00 88.75 93 TYR A N 1
ATOM 743 C CA . TYR A 1 93 ? 9.241 -1.821 -5.427 1.00 88.75 93 TYR A CA 1
ATOM 744 C C . TYR A 1 93 ? 9.202 -2.753 -6.636 1.00 88.75 93 TYR A C 1
ATOM 746 O O . TYR A 1 93 ? 9.127 -3.971 -6.494 1.00 88.75 93 TYR A O 1
ATOM 754 N N . GLY A 1 94 ? 9.242 -2.163 -7.822 1.00 85.12 94 GLY A N 1
ATOM 755 C CA . GLY A 1 94 ? 9.175 -2.855 -9.102 1.00 85.12 94 GLY A CA 1
ATOM 756 C C . GLY A 1 94 ? 9.625 -1.915 -10.212 1.00 85.12 94 GLY A C 1
ATOM 757 O O . GLY A 1 94 ? 9.970 -0.758 -9.946 1.00 85.12 94 GLY A O 1
ATOM 758 N N . ARG A 1 95 ? 9.633 -2.386 -11.460 1.00 76.81 95 ARG A N 1
ATOM 759 C CA . ARG A 1 95 ? 9.922 -1.501 -12.590 1.00 76.81 95 ARG A CA 1
ATOM 760 C C . ARG A 1 95 ? 8.719 -0.583 -12.778 1.00 76.81 95 ARG A C 1
ATOM 762 O O . ARG A 1 95 ? 7.600 -1.037 -12.981 1.00 76.81 95 ARG A O 1
ATOM 769 N N . THR A 1 96 ? 8.934 0.721 -12.717 1.00 64.75 96 THR A N 1
ATOM 770 C CA . THR A 1 96 ? 7.910 1.678 -13.135 1.00 64.75 96 THR A CA 1
ATOM 771 C C . THR A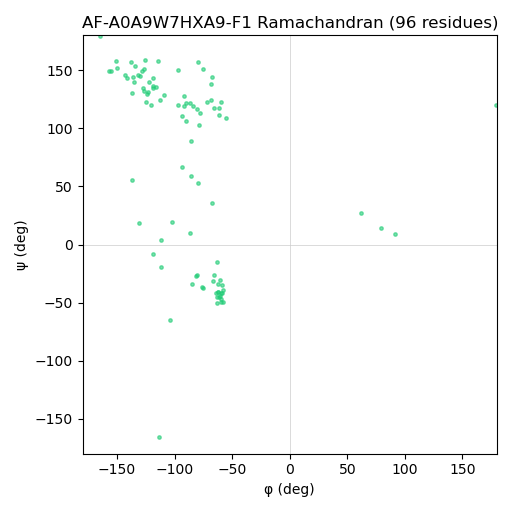 1 96 ? 7.965 1.779 -14.652 1.00 64.75 96 THR A C 1
ATOM 773 O O . THR A 1 96 ? 8.992 2.195 -15.192 1.00 64.75 96 THR A O 1
ATOM 776 N N . VAL A 1 97 ? 6.895 1.398 -15.350 1.00 61.59 97 VAL A N 1
ATOM 777 C CA . VAL A 1 97 ? 6.732 1.803 -16.752 1.00 61.59 97 VAL A CA 1
ATOM 778 C C . VAL A 1 97 ? 6.558 3.332 -16.758 1.00 61.59 97 VAL A C 1
ATOM 780 O O . VAL A 1 97 ? 5.681 3.858 -16.069 1.00 61.59 97 VAL A O 1
ATOM 783 N N . SER A 1 98 ? 7.499 4.041 -17.392 1.00 55.12 98 SER A N 1
ATOM 784 C CA . SER A 1 98 ? 7.505 5.508 -17.489 1.00 55.12 98 SER A CA 1
ATOM 785 C C . SER A 1 98 ? 6.589 5.985 -18.600 1.00 55.12 98 SER A C 1
ATOM 787 O O . SER A 1 98 ? 6.741 5.419 -19.708 1.00 55.12 98 SER A O 1
#

Sequence (98 aa):
MKCSWPDNILILVHLQVVELDFLYPGEGIHRRWDNGYRITSTAANWDQAAFVLSVPRRKPADETQETLRTSAFPSTHVKEKCAKNLYIASICYGRTVS

InterPro domains:
  IPR055900 Domain of unknown function DUF7477 [PF24289] (16-98)

Mean predicted aligned error: 8.67 Å

Organism: Hibiscus trionum (NCBI:txid183268)

Secondary structure (DSSP, 8-state):
------TT--S----EEEEEESS--HHHHHHHHHTT-EEEEEEE-SS-EEEEEE--SS--TT--------SS--HHHHHHHHTTT-----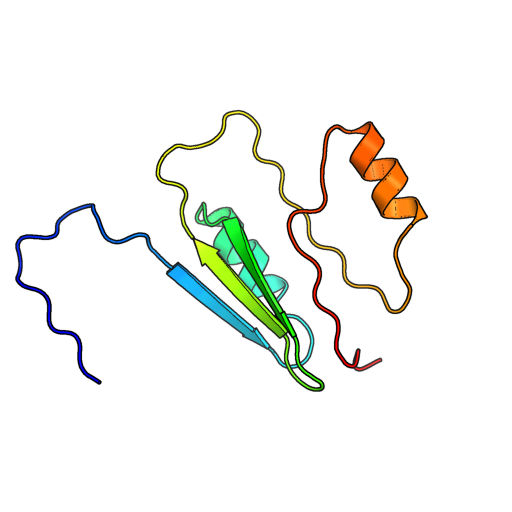----PPP-

Solvent-accessible surface area (backbone atoms only — not comparable to full-atom values): 6526 Å² total; per-residue (Å²): 137,87,87,84,80,71,100,78,72,81,88,75,75,70,58,67,49,75,44,72,28,63,86,64,46,59,68,57,51,51,59,36,44,79,70,56,33,42,80,79,46,60,47,41,44,64,60,38,36,38,38,37,28,31,47,66,96,65,83,66,95,78,78,82,84,86,87,86,90,72,97,62,88,58,62,67,61,52,53,61,38,42,78,70,79,45,78,89,87,74,83,64,65,56,57,76,86,126

Foldseek 3Di:
DDDDDDDPPDPPDFDKDKDKDQADSVVVVVVVVVVQWDFQAWEDEARMIITIITHDPDDDPDDDDDDDDDPDDPPVVQVVVVVVVDHDNYDYDYHHPD